Protein AF-A0A7C5JBH8-F1 (afdb_monomer)

Sequence (171 aa):
MSNAVVVKTEELPKAFLEVHPHNLYLYCKAYASGLRANTAQTKTRSQVSGGGKKPWAQKGGGRARAGSLRSPIFVGGGVAFGPSTNKNYDQKVNKKQKKLALYHAIAEKAANEKVFVSDSVVSESGKTKDAAAFVNGLGQRDVLVVKEMIDDKTFLAFRNLQNSYLVEANE

Mean predicted aligned error: 6.94 Å

Solvent-accessible surface area (backbone atoms only — not comparable to full-atom values): 10355 Å² total; per-residue (Å²): 106,52,80,66,44,71,41,54,58,86,77,52,64,68,82,27,72,76,43,66,71,66,41,37,54,54,49,54,53,28,52,64,36,51,72,56,84,57,82,51,67,57,50,33,44,86,68,43,88,77,71,84,62,56,78,57,73,91,65,95,71,94,63,84,82,58,68,42,66,36,37,63,90,39,87,89,26,10,46,89,83,57,55,54,58,84,63,81,48,76,52,92,72,54,73,70,49,55,53,44,19,51,32,30,53,52,40,56,34,18,69,67,61,71,33,71,49,52,92,44,89,66,40,94,81,34,43,45,69,62,44,48,53,53,51,58,70,68,76,55,83,66,47,80,47,74,37,83,74,83,47,72,40,37,49,60,14,42,72,82,40,90,48,43,46,82,44,48,75,87,115

Secondary structure (DSSP, 8-state):
-PPPEEPPGGGS-HHHHT--THHHHHHHHHHHHHT---------TTTS----S-SS-SSSSSSPP-S-TTSTTSTTPPPSS---TT--------HHHHHHHHHHHHHHHHHTT--EE-S----TT--HHHHHHHHHHTT-SSEEEEESS--HHHHHHHHT-TTEEEEETT-

pLDDT: mean 90.54, std 5.27, range [61.56, 96.56]

Radius of gyration: 28.16 Å; Cα contacts (8 Å, |Δi|>4): 228; chains: 1; bounding box: 63×26×80 Å

Foldseek 3Di:
DFDWDFAALVNDDPLLVPFDQVLLVVVVQQVVLVPDPLPWDWFALVRQDDDQDAPDDQDDPPDDGDRGCLDPVHDSHTDDDGRDSPDDSHDDDDPVSVVSSVSPVVSVCNNVSNDIDGPDDDDPPLALVVVVVVVVVSVDQAEEAEDQDDDPSSCSNQVPDPRYDYYYPVD

Nearest PDB structures (foldseek):
  7m4w-assembly1_E  TM=8.721E-01  e=6.307E-12  Acinetobacter baumannii AB0057
  7p7s-assembly1_I  TM=8.824E-01  e=3.747E-11  Enterococcus faecalis
  6ddg-assembly1_S  TM=9.246E-01  e=2.373E-10  Staphylococcus aureus
  7asp-assembly1_E  TM=8.623E-01  e=1.520E-10  Staphylococcus aureus
  4ce4-assembly1_F  TM=8.393E-01  e=2.066E-09  Sus scrofa domesticus

Structure (mmCIF, N/CA/C/O backbone):
data_AF-A0A7C5JBH8-F1
#
_entry.id   AF-A0A7C5JBH8-F1
#
loop_
_atom_site.group_PDB
_atom_site.id
_atom_site.type_symbol
_atom_site.label_atom_id
_atom_site.label_alt_id
_atom_site.label_comp_id
_atom_site.label_asym_id
_atom_site.label_entity_id
_atom_site.label_seq_id
_atom_site.pdbx_PDB_ins_code
_atom_site.Cartn_x
_atom_site.Cartn_y
_atom_site.Cartn_z
_atom_site.occupancy
_atom_site.B_iso_or_equiv
_atom_site.auth_seq_id
_atom_site.auth_comp_id
_atom_site.auth_asym_id
_atom_site.auth_atom_id
_atom_site.pdbx_PDB_model_num
ATOM 1 N N . MET A 1 1 ? -9.568 1.430 30.504 1.00 61.56 1 MET A N 1
ATOM 2 C CA . MET A 1 1 ? -10.212 1.114 29.211 1.00 61.56 1 MET A CA 1
ATOM 3 C C . MET A 1 1 ? -11.408 0.232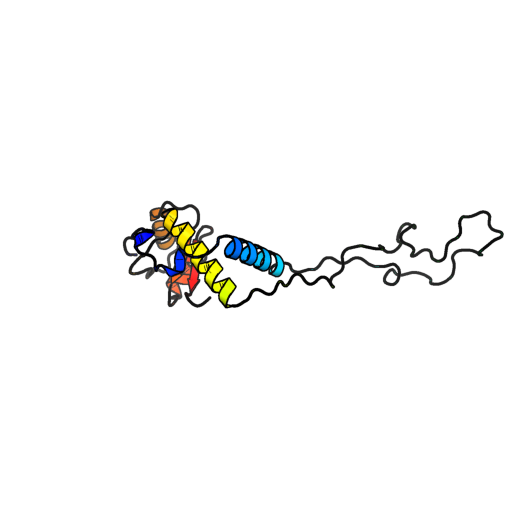 29.506 1.00 61.56 1 MET A C 1
ATOM 5 O O . MET A 1 1 ? -11.286 -0.626 30.374 1.00 61.56 1 MET A O 1
ATOM 9 N N . SER A 1 2 ? -12.555 0.505 28.890 1.00 62.91 2 SER A N 1
ATOM 10 C CA . SER A 1 2 ? -13.785 -0.273 29.097 1.00 62.91 2 SER A CA 1
ATOM 11 C C . SER A 1 2 ? -13.688 -1.669 28.475 1.00 62.91 2 SER A C 1
ATOM 13 O O . SER A 1 2 ? -12.834 -1.920 27.623 1.00 62.91 2 SER A O 1
ATOM 15 N N . ASN A 1 3 ? -14.569 -2.574 28.908 1.00 72.38 3 ASN A N 1
ATOM 16 C CA . ASN A 1 3 ? -14.692 -3.897 28.303 1.00 72.38 3 ASN A CA 1
ATOM 17 C C . ASN A 1 3 ? -15.153 -3.757 26.849 1.00 72.38 3 ASN A C 1
ATOM 19 O O . ASN A 1 3 ? -16.135 -3.073 26.572 1.00 72.38 3 ASN A O 1
ATOM 23 N N . ALA A 1 4 ? -14.435 -4.406 25.936 1.00 78.12 4 ALA A N 1
ATOM 24 C CA . ALA A 1 4 ? -14.785 -4.412 24.527 1.00 78.12 4 ALA A CA 1
ATOM 25 C C . ALA A 1 4 ? -15.831 -5.504 24.255 1.00 78.12 4 ALA A C 1
ATOM 27 O O . ALA A 1 4 ? -15.637 -6.661 24.631 1.00 78.12 4 ALA A O 1
ATOM 28 N N . VAL A 1 5 ? -16.932 -5.139 23.603 1.00 84.88 5 VAL A N 1
ATOM 29 C CA . VAL A 1 5 ? -18.010 -6.053 23.208 1.00 84.88 5 VAL A CA 1
ATOM 30 C C . VAL A 1 5 ? -17.8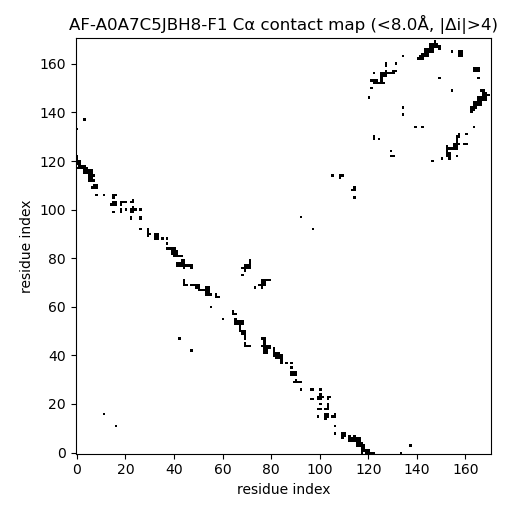61 -6.388 21.727 1.00 84.88 5 VAL A C 1
ATOM 32 O O . VAL A 1 5 ? -17.597 -5.505 20.911 1.00 84.88 5 VAL A O 1
ATOM 35 N N . VAL A 1 6 ? -18.010 -7.666 21.378 1.00 86.25 6 VAL A N 1
ATOM 36 C CA . VAL A 1 6 ? -17.978 -8.127 19.984 1.00 86.25 6 VAL A CA 1
ATOM 37 C C . VAL A 1 6 ? -19.274 -7.723 19.289 1.00 86.25 6 VAL A C 1
ATOM 39 O O . VAL A 1 6 ? -20.355 -8.071 19.760 1.00 86.25 6 VAL A O 1
ATOM 42 N N . VAL A 1 7 ? -19.157 -7.035 18.155 1.00 86.06 7 VAL A N 1
ATOM 43 C CA . VAL A 1 7 ? -20.299 -6.662 17.314 1.00 86.06 7 VAL A CA 1
ATOM 44 C C . VAL A 1 7 ? -20.695 -7.843 16.447 1.00 86.06 7 VAL A C 1
ATOM 46 O O . VAL A 1 7 ? -19.872 -8.385 15.700 1.00 86.06 7 VAL A O 1
ATOM 49 N N . LYS A 1 8 ? -21.972 -8.214 16.508 1.00 82.00 8 LYS A N 1
ATOM 50 C CA . LYS A 1 8 ? -22.528 -9.257 15.643 1.00 82.00 8 LYS A CA 1
ATOM 51 C C . LYS A 1 8 ? -22.954 -8.680 14.301 1.00 82.00 8 LYS A C 1
ATOM 53 O O . LYS A 1 8 ? -23.284 -7.507 14.164 1.00 82.00 8 LYS A O 1
ATOM 58 N N . THR A 1 9 ? -23.011 -9.543 13.290 1.00 77.75 9 THR A N 1
ATOM 59 C 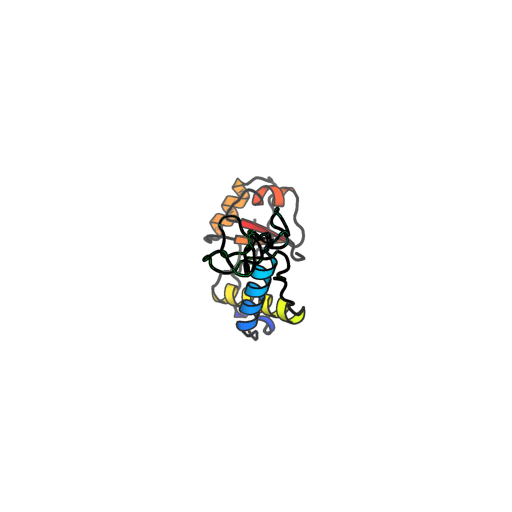CA . THR A 1 9 ? -23.419 -9.139 11.931 1.00 77.75 9 THR A CA 1
ATOM 60 C C . THR A 1 9 ? -24.850 -8.586 11.890 1.00 77.75 9 THR A C 1
ATOM 62 O O . THR A 1 9 ? -25.146 -7.705 11.090 1.00 77.75 9 THR A O 1
ATOM 65 N N . GLU A 1 10 ? -25.722 -9.061 12.782 1.00 78.44 10 GLU A N 1
ATOM 66 C CA . GLU A 1 10 ? -27.126 -8.640 12.903 1.00 78.44 10 GLU A CA 1
ATOM 67 C C . GLU A 1 10 ? -27.293 -7.197 13.408 1.00 78.44 10 GLU A C 1
ATOM 69 O O . GLU A 1 10 ? -28.325 -6.575 13.166 1.00 78.44 10 GLU A O 1
ATOM 74 N N . GLU A 1 11 ? -26.276 -6.650 14.076 1.00 85.19 11 GLU A N 1
ATOM 75 C CA . GLU A 1 11 ? -26.280 -5.289 14.628 1.00 85.19 11 GLU A CA 1
ATOM 76 C C . GLU A 1 11 ? -25.848 -4.243 13.587 1.00 85.19 11 GLU A C 1
ATOM 78 O O . GLU A 1 11 ? -25.997 -3.038 13.801 1.00 85.19 11 GLU A O 1
ATOM 83 N N . LEU A 1 12 ? -25.319 -4.683 12.438 1.00 86.56 12 LEU A N 1
ATOM 84 C CA . LEU A 1 12 ? -24.880 -3.788 11.374 1.00 86.56 12 LEU A CA 1
ATOM 85 C C . LEU A 1 12 ? -26.056 -3.288 10.517 1.00 86.56 12 LEU A C 1
ATOM 87 O O . LEU A 1 12 ? -26.992 -4.034 10.218 1.00 86.56 12 LEU A O 1
ATOM 91 N N . PRO A 1 13 ? -25.993 -2.042 10.007 1.00 89.88 13 PRO A N 1
ATOM 92 C CA . PRO A 1 13 ? -26.985 -1.552 9.058 1.00 89.88 13 PRO A CA 1
ATOM 93 C C . PRO A 1 13 ? -27.009 -2.390 7.772 1.00 89.88 13 PRO A C 1
ATOM 95 O O . PRO A 1 13 ? -25.962 -2.758 7.237 1.00 89.88 13 PRO A O 1
ATOM 98 N N . LYS A 1 14 ? -28.202 -2.587 7.191 1.00 87.25 14 LYS A N 1
ATOM 99 C CA . LYS A 1 14 ? -28.407 -3.380 5.956 1.00 87.25 14 LYS A CA 1
ATOM 100 C C . LYS A 1 14 ? -27.473 -2.995 4.801 1.00 87.25 14 LYS A C 1
ATOM 102 O O . LYS A 1 14 ? -26.987 -3.862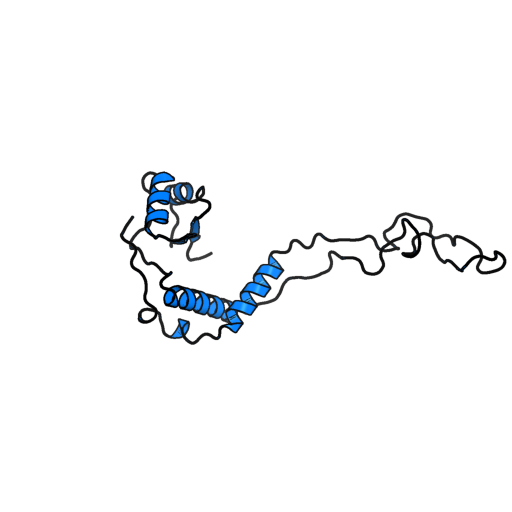 4.082 1.00 87.25 14 LYS A O 1
ATOM 107 N N . ALA A 1 15 ? -27.144 -1.706 4.684 1.00 89.00 15 ALA A N 1
ATOM 108 C CA . ALA A 1 15 ? -26.241 -1.180 3.658 1.00 89.00 15 ALA A CA 1
ATOM 109 C C . ALA A 1 15 ? -24.828 -1.804 3.665 1.00 89.00 15 ALA A C 1
ATOM 111 O O . ALA A 1 15 ? -24.126 -1.712 2.660 1.00 89.00 15 ALA A O 1
ATOM 112 N N . PHE A 1 16 ? -24.397 -2.410 4.776 1.00 87.25 16 PHE A N 1
ATOM 113 C CA . PHE A 1 16 ? -23.101 -3.081 4.894 1.00 87.25 16 PHE A CA 1
ATOM 114 C C . PHE A 1 16 ? -23.130 -4.505 4.324 1.00 87.25 16 PHE A C 1
ATOM 116 O O . PHE A 1 16 ? -22.129 -4.969 3.779 1.00 87.25 16 PHE A O 1
ATOM 123 N N . LEU A 1 17 ? -24.283 -5.174 4.402 1.00 84.56 17 LEU A N 1
ATOM 124 C CA . LEU A 1 17 ? -24.460 -6.576 4.011 1.00 84.56 17 LEU A CA 1
ATOM 125 C C . LEU A 1 17 ? -24.717 -6.741 2.506 1.00 84.56 17 LEU A C 1
ATOM 127 O O . LEU A 1 17 ? -24.351 -7.752 1.919 1.00 84.56 17 LEU A O 1
ATOM 131 N N . GLU A 1 18 ? -25.299 -5.730 1.862 1.00 86.94 18 GLU A N 1
ATOM 132 C CA . GLU A 1 18 ? -25.707 -5.775 0.448 1.00 86.94 18 GLU A CA 1
ATOM 133 C C . GLU A 1 18 ? -24.559 -5.498 -0.548 1.00 86.94 18 GLU A C 1
ATOM 135 O O . GLU A 1 18 ? -24.785 -5.329 -1.749 1.00 86.94 18 GLU A O 1
ATOM 140 N N . VAL A 1 19 ? -23.306 -5.424 -0.084 1.00 89.62 19 VAL A N 1
ATOM 141 C CA . VAL A 1 19 ? -22.176 -5.027 -0.934 1.00 89.62 19 VAL A CA 1
ATOM 142 C C . VAL A 1 19 ? -21.479 -6.218 -1.586 1.00 89.62 19 VAL A C 1
ATOM 144 O O . VAL A 1 19 ? -21.003 -7.133 -0.920 1.00 89.62 19 VAL A O 1
ATOM 147 N N . HIS A 1 20 ? -21.305 -6.140 -2.907 1.00 91.50 20 HIS A N 1
ATOM 148 C CA . HIS A 1 20 ? -20.582 -7.150 -3.676 1.00 91.50 20 HIS A CA 1
ATOM 149 C C . HIS A 1 20 ? -19.060 -7.174 -3.364 1.00 91.50 20 HIS A C 1
ATOM 151 O O . HIS A 1 20 ? -18.415 -6.116 -3.464 1.00 91.50 20 HIS A O 1
ATOM 157 N N . PRO A 1 21 ? -18.443 -8.357 -3.129 1.00 92.69 21 PRO A N 1
ATOM 158 C CA . PRO A 1 21 ? -17.028 -8.497 -2.740 1.00 92.69 21 PRO A CA 1
ATOM 159 C C . PRO A 1 21 ? -16.014 -7.895 -3.717 1.00 92.69 21 PRO A C 1
ATOM 161 O O . PRO A 1 21 ? -14.949 -7.411 -3.332 1.00 92.69 21 PRO A O 1
ATOM 164 N N . HIS A 1 22 ? -16.352 -7.867 -5.008 1.00 93.94 22 HIS A N 1
ATOM 165 C CA . HIS A 1 22 ? -15.479 -7.314 -6.048 1.00 93.94 22 HIS A CA 1
ATOM 166 C C . HIS A 1 22 ? -15.084 -5.846 -5.804 1.00 93.94 22 HIS A C 1
ATOM 168 O O . HIS A 1 22 ? -14.002 -5.425 -6.213 1.00 93.94 22 HIS A O 1
ATOM 174 N N . ASN A 1 23 ? -15.919 -5.065 -5.108 1.00 93.38 23 ASN A N 1
ATOM 175 C CA . ASN A 1 23 ? -15.594 -3.675 -4.782 1.00 93.38 23 ASN A CA 1
ATOM 176 C C . ASN A 1 23 ? -14.372 -3.567 -3.864 1.00 93.38 23 ASN A C 1
ATOM 178 O O . ASN A 1 23 ? -13.524 -2.703 -4.091 1.00 93.38 23 ASN A O 1
ATOM 182 N N . LEU A 1 24 ? -14.260 -4.462 -2.875 1.00 94.94 24 LEU A N 1
ATOM 183 C CA . LEU A 1 24 ? -13.110 -4.515 -1.976 1.00 94.94 24 LEU A CA 1
ATOM 184 C C . LEU A 1 24 ? -11.840 -4.898 -2.742 1.00 94.94 24 LEU A C 1
ATOM 186 O O . LEU A 1 24 ? -10.832 -4.202 -2.642 1.00 94.94 24 LEU A O 1
ATOM 190 N N . TYR A 1 25 ? -11.916 -5.926 -3.592 1.00 95.31 25 TYR A N 1
ATOM 191 C CA . TYR A 1 25 ? -10.802 -6.335 -4.454 1.00 95.31 25 TYR A CA 1
ATOM 192 C C . TYR A 1 25 ? -10.272 -5.181 -5.321 1.00 95.31 25 TYR A C 1
ATOM 194 O O . TYR A 1 25 ? -9.065 -4.919 -5.343 1.00 95.31 25 TYR A O 1
ATOM 202 N N . LEU A 1 26 ? -11.165 -4.473 -6.023 1.00 95.12 26 LEU A N 1
ATOM 203 C CA . LEU A 1 26 ? -10.780 -3.352 -6.883 1.00 95.12 26 LEU A CA 1
ATOM 204 C C . LEU A 1 26 ? -10.121 -2.226 -6.083 1.00 95.12 26 LEU A C 1
ATOM 206 O O . LEU A 1 26 ? -9.106 -1.684 -6.523 1.00 95.12 26 LEU A O 1
ATOM 210 N N . TYR A 1 27 ? -10.657 -1.907 -4.903 1.00 96.44 27 TYR A N 1
ATOM 211 C CA . TYR A 1 27 ? -10.077 -0.891 -4.032 1.00 96.44 27 TYR A CA 1
ATOM 212 C C . TYR A 1 27 ? -8.680 -1.286 -3.539 1.00 96.44 27 TYR A C 1
ATOM 214 O O . TYR A 1 27 ? -7.747 -0.500 -3.684 1.00 96.44 27 TYR A O 1
ATOM 222 N N . CYS A 1 28 ? -8.498 -2.510 -3.035 1.00 95.94 28 CYS A N 1
ATOM 223 C CA . CYS A 1 28 ? -7.195 -2.998 -2.574 1.00 95.94 28 CYS A CA 1
ATOM 224 C C . CYS A 1 28 ? -6.147 -2.985 -3.695 1.00 95.94 28 CYS A C 1
ATOM 226 O O . CYS A 1 28 ? -5.009 -2.567 -3.479 1.00 95.94 28 CYS A O 1
ATOM 228 N N . LYS A 1 29 ? -6.530 -3.393 -4.911 1.00 96.12 29 LYS A N 1
ATOM 229 C CA . LYS A 1 29 ? -5.651 -3.359 -6.085 1.00 96.12 29 LYS A CA 1
ATOM 230 C C . LYS A 1 29 ? -5.248 -1.932 -6.455 1.00 96.12 29 LYS A C 1
ATOM 232 O O . LYS A 1 29 ? -4.070 -1.689 -6.720 1.00 96.12 29 LYS A O 1
ATOM 237 N N . ALA A 1 30 ? -6.203 -1.003 -6.473 1.00 96.56 30 ALA A N 1
ATOM 238 C CA . ALA A 1 30 ? -5.939 0.401 -6.765 1.00 96.56 30 ALA A CA 1
ATOM 239 C C . ALA A 1 30 ? -5.032 1.034 -5.699 1.00 96.56 30 ALA A C 1
ATOM 241 O O . ALA A 1 30 ? -4.034 1.660 -6.047 1.00 96.56 30 ALA A O 1
ATOM 242 N N . TYR A 1 31 ? -5.312 0.787 -4.416 1.00 95.75 31 TYR A N 1
ATOM 243 C CA . TYR A 1 31 ? -4.510 1.270 -3.291 1.00 95.75 31 TYR A CA 1
ATOM 244 C C . TYR A 1 31 ? -3.064 0.755 -3.354 1.00 95.75 31 TYR A C 1
ATOM 246 O O . TYR A 1 31 ? -2.123 1.545 -3.353 1.00 95.75 31 TYR A O 1
ATOM 254 N N . ALA A 1 32 ? -2.868 -0.558 -3.522 1.00 95.94 32 ALA A N 1
ATOM 255 C CA . ALA A 1 32 ? -1.534 -1.155 -3.638 1.00 95.94 32 ALA A CA 1
ATOM 256 C C . ALA A 1 32 ? -0.764 -0.679 -4.885 1.00 95.94 32 ALA A C 1
ATOM 258 O O . ALA A 1 32 ? 0.465 -0.618 -4.880 1.00 95.94 32 ALA A O 1
ATOM 259 N N . SER A 1 33 ? -1.475 -0.349 -5.966 1.00 95.44 33 SER A N 1
ATOM 260 C CA . SER A 1 33 ? -0.888 0.254 -7.164 1.00 95.44 33 SER A CA 1
ATOM 261 C C . SER A 1 33 ? -0.432 1.692 -6.892 1.00 95.44 33 SER A C 1
ATOM 263 O O . SER A 1 33 ? 0.692 2.041 -7.244 1.00 95.44 33 SER A O 1
ATOM 265 N N . GLY A 1 34 ? -1.254 2.494 -6.208 1.00 94.25 34 GLY A N 1
ATOM 266 C CA . GLY A 1 34 ? -0.960 3.891 -5.871 1.00 94.25 34 GLY A CA 1
ATOM 267 C C . GLY A 1 34 ? 0.200 4.083 -4.888 1.00 94.25 34 GLY A C 1
ATOM 268 O O . GLY A 1 34 ? 0.904 5.081 -4.976 1.00 94.25 34 GLY A O 1
ATOM 269 N N . LEU A 1 35 ? 0.473 3.107 -4.013 1.00 94.75 35 LEU A N 1
ATOM 270 C CA . LEU A 1 35 ? 1.625 3.140 -3.094 1.00 94.75 35 LEU A CA 1
ATOM 271 C C . LEU A 1 35 ? 2.993 2.995 -3.791 1.00 94.75 35 LEU A C 1
ATOM 273 O O . LEU A 1 35 ? 4.040 3.092 -3.150 1.00 94.75 35 LEU A O 1
ATOM 277 N N . ARG A 1 36 ? 3.025 2.722 -5.099 1.00 93.62 36 ARG A N 1
ATOM 278 C CA . ARG A 1 36 ? 4.276 2.520 -5.837 1.00 93.62 36 ARG A CA 1
ATOM 279 C C . ARG A 1 36 ? 4.969 3.853 -6.119 1.00 93.62 36 ARG A C 1
ATOM 281 O O . ARG A 1 36 ? 4.442 4.683 -6.847 1.00 93.62 36 ARG A O 1
ATOM 288 N N . ALA A 1 37 ? 6.221 3.983 -5.678 1.00 90.94 37 ALA A N 1
ATOM 289 C CA . ALA A 1 37 ? 7.054 5.166 -5.932 1.00 90.94 37 ALA A CA 1
ATOM 290 C C . ALA A 1 37 ? 7.473 5.358 -7.407 1.00 90.94 37 ALA A C 1
ATOM 292 O O . ALA A 1 37 ? 7.876 6.447 -7.795 1.00 90.94 37 ALA A O 1
ATOM 293 N N . ASN A 1 38 ? 7.403 4.301 -8.227 1.00 90.62 38 ASN A N 1
ATOM 294 C CA . ASN A 1 38 ? 7.755 4.323 -9.653 1.00 90.62 38 ASN A CA 1
ATOM 295 C C . ASN A 1 38 ? 9.155 4.903 -9.973 1.00 90.62 38 ASN A C 1
ATOM 297 O O . ASN A 1 38 ? 9.316 5.750 -10.842 1.00 90.62 38 ASN A O 1
ATOM 301 N N . THR A 1 39 ? 10.195 4.421 -9.294 1.00 93.06 39 THR A N 1
ATOM 302 C CA . THR A 1 39 ? 11.582 4.904 -9.460 1.00 93.06 39 THR A CA 1
ATOM 303 C C . THR A 1 39 ? 12.406 4.116 -10.487 1.00 93.06 39 THR A C 1
ATOM 305 O O . THR A 1 39 ? 13.591 4.384 -10.683 1.00 93.06 39 THR A O 1
ATOM 308 N N . ALA A 1 40 ? 11.810 3.119 -11.144 1.00 92.94 40 ALA A N 1
ATOM 309 C CA . ALA A 1 40 ? 12.524 2.233 -12.055 1.00 92.94 40 ALA A CA 1
ATOM 310 C C . ALA A 1 40 ? 12.732 2.887 -13.432 1.00 92.94 40 ALA A C 1
ATOM 312 O O . ALA A 1 40 ? 11.778 3.101 -14.182 1.00 92.94 40 ALA A O 1
ATOM 313 N N . GLN A 1 41 ? 13.993 3.131 -13.798 1.00 94.75 41 GLN A N 1
ATOM 314 C CA . GLN A 1 41 ? 14.363 3.741 -15.074 1.00 94.75 41 GLN A CA 1
ATOM 315 C C . GLN A 1 41 ? 15.586 3.068 -15.696 1.00 94.75 41 GLN A C 1
ATOM 317 O O . GLN A 1 41 ? 16.534 2.692 -15.013 1.00 94.75 41 GLN A O 1
ATOM 322 N N . THR A 1 42 ? 15.592 2.980 -17.023 1.00 94.81 42 THR A N 1
ATOM 323 C CA . THR A 1 42 ? 16.756 2.572 -17.819 1.00 94.81 42 THR A CA 1
ATOM 324 C C . THR A 1 42 ? 17.117 3.638 -18.840 1.00 94.81 42 THR A C 1
ATOM 326 O O . THR A 1 42 ? 16.271 4.423 -19.271 1.00 94.81 42 THR A O 1
ATOM 329 N N . LYS A 1 43 ? 18.395 3.680 -19.232 1.00 95.31 43 LYS A N 1
ATOM 330 C CA . LYS A 1 43 ? 18.854 4.558 -20.309 1.00 95.31 43 LYS A CA 1
ATOM 331 C C . LYS A 1 43 ? 18.577 3.899 -21.655 1.00 95.31 43 LYS A C 1
ATOM 333 O O . LYS A 1 43 ? 19.097 2.825 -21.959 1.00 95.31 43 LYS A O 1
ATOM 338 N N . THR A 1 44 ? 17.791 4.576 -22.476 1.00 95.12 44 THR A N 1
ATOM 339 C CA . THR A 1 44 ? 17.623 4.241 -23.893 1.00 95.12 44 THR A CA 1
ATOM 340 C C . THR A 1 44 ? 18.880 4.610 -24.685 1.00 95.12 44 THR A C 1
ATOM 342 O O . THR A 1 44 ? 19.739 5.358 -24.211 1.00 95.12 44 THR A O 1
ATOM 345 N N . ARG A 1 45 ? 19.001 4.124 -25.929 1.00 92.94 45 ARG A N 1
ATOM 346 C CA . ARG A 1 45 ? 20.174 4.396 -26.789 1.00 92.94 45 ARG A CA 1
ATOM 347 C C . ARG A 1 45 ? 20.493 5.889 -26.967 1.00 92.94 45 ARG A C 1
ATOM 349 O O . ARG A 1 45 ? 21.641 6.235 -27.225 1.00 92.94 45 ARG A O 1
ATOM 356 N N . SER A 1 46 ? 19.487 6.763 -26.871 1.00 92.19 46 SER A N 1
ATOM 357 C CA . SER A 1 46 ? 19.646 8.220 -26.984 1.00 92.19 46 SER A CA 1
ATOM 358 C C . SER A 1 46 ? 20.197 8.854 -25.707 1.00 92.19 46 SER A C 1
ATOM 360 O O . SER A 1 46 ? 20.868 9.876 -25.791 1.00 92.19 46 SER A O 1
ATOM 362 N N . GLN A 1 47 ? 19.950 8.237 -24.549 1.00 93.94 47 GLN A N 1
ATOM 363 C CA . GLN A 1 47 ? 20.364 8.713 -23.226 1.00 93.94 47 GLN A CA 1
ATOM 364 C C . GLN A 1 47 ? 21.732 8.170 -22.794 1.00 93.94 47 GLN A C 1
ATOM 366 O O . GLN A 1 47 ? 22.357 8.707 -21.880 1.00 93.94 47 GLN A O 1
ATOM 371 N N . VAL A 1 48 ? 22.200 7.085 -23.417 1.00 94.81 48 VAL A N 1
ATOM 372 C CA . VAL A 1 48 ? 23.555 6.570 -23.199 1.00 94.81 48 VAL A CA 1
ATOM 373 C C . VAL A 1 48 ? 24.577 7.527 -23.820 1.00 94.81 48 VAL A C 1
ATOM 375 O O . VAL A 1 48 ? 24.423 7.964 -24.966 1.00 94.81 48 VAL A O 1
ATOM 378 N N . SER A 1 49 ? 25.626 7.842 -23.056 1.00 92.12 49 SER A N 1
ATOM 379 C CA . SER A 1 49 ? 26.750 8.660 -23.521 1.00 92.12 49 SER A CA 1
ATOM 380 C C . SER A 1 49 ? 27.545 7.913 -24.595 1.00 92.12 49 SER A C 1
ATOM 382 O O . SER A 1 49 ? 27.807 6.720 -24.463 1.00 92.12 49 SER A O 1
ATOM 384 N N . GLY A 1 50 ? 27.901 8.594 -25.684 1.00 88.75 50 GLY A N 1
ATOM 385 C CA . GLY A 1 50 ? 28.682 8.012 -26.773 1.00 88.75 50 GLY A CA 1
ATOM 386 C C . GLY A 1 50 ? 28.512 8.745 -28.102 1.00 88.75 50 GLY A C 1
ATOM 387 O O . GLY A 1 50 ? 27.673 9.633 -28.251 1.00 88.75 50 GLY A O 1
ATOM 388 N N . GLY A 1 51 ? 29.312 8.350 -29.093 1.00 84.19 51 GLY A N 1
ATOM 389 C CA . GLY A 1 51 ? 29.337 8.988 -30.408 1.00 84.19 51 GLY A CA 1
ATOM 390 C C . GLY A 1 51 ? 28.075 8.753 -31.252 1.00 84.19 51 GLY A C 1
ATOM 391 O O . GLY A 1 51 ? 27.441 7.694 -31.206 1.00 84.19 51 GLY A O 1
ATOM 392 N N . GLY A 1 52 ? 27.723 9.753 -32.066 1.00 84.94 52 GLY A N 1
ATOM 393 C CA . GLY A 1 52 ? 26.732 9.644 -33.148 1.00 84.94 52 GLY A CA 1
ATOM 394 C C . GLY A 1 52 ? 27.330 9.222 -34.495 1.00 84.94 52 GLY A C 1
ATOM 395 O O . GLY A 1 52 ? 26.589 8.921 -35.427 1.00 84.94 52 GLY A O 1
ATOM 396 N N . LYS A 1 53 ? 28.667 9.179 -34.601 1.00 90.88 53 LYS A N 1
ATOM 397 C CA . LYS A 1 53 ? 29.366 8.743 -35.811 1.00 90.88 53 LYS A CA 1
ATOM 398 C C . LYS A 1 53 ? 29.153 7.248 -36.026 1.00 90.88 53 LYS A C 1
ATOM 400 O O . LYS A 1 53 ? 29.251 6.447 -35.094 1.00 90.88 53 LYS A O 1
ATOM 405 N N . LYS A 1 54 ? 28.903 6.880 -37.279 1.00 92.50 54 LYS A N 1
ATOM 406 C CA . LYS A 1 54 ? 28.783 5.485 -37.679 1.00 92.50 54 LYS A CA 1
ATOM 407 C C . LYS A 1 54 ? 30.091 4.730 -37.380 1.00 92.50 54 LYS A C 1
ATOM 409 O O . LYS A 1 54 ? 31.150 5.237 -37.752 1.00 92.50 54 LYS A O 1
ATOM 414 N N . PRO A 1 55 ? 30.045 3.535 -36.764 1.00 92.00 55 PRO A N 1
ATOM 415 C CA . PRO A 1 55 ? 31.262 2.838 -36.343 1.00 92.00 55 PRO A CA 1
ATOM 416 C C . PRO A 1 55 ? 32.159 2.399 -37.511 1.00 92.00 55 PRO A C 1
ATOM 418 O O . PRO A 1 55 ? 33.380 2.433 -37.400 1.00 92.00 55 PRO A O 1
ATOM 421 N N . TRP A 1 56 ? 31.557 2.012 -38.642 1.00 94.19 56 TRP A N 1
ATOM 422 C CA . TRP A 1 56 ? 32.256 1.663 -39.883 1.00 94.19 56 TRP A CA 1
ATOM 423 C C . TRP A 1 56 ? 31.388 1.925 -41.123 1.00 94.19 56 TRP A C 1
ATOM 425 O O . TRP A 1 56 ? 30.178 2.154 -41.028 1.00 94.19 56 TRP A O 1
ATOM 435 N N . ALA A 1 57 ? 32.010 1.906 -42.305 1.00 94.75 57 ALA A N 1
ATOM 436 C CA . ALA A 1 57 ? 31.331 2.113 -43.584 1.00 94.75 57 ALA A CA 1
ATOM 437 C C . ALA A 1 57 ? 30.232 1.061 -43.848 1.00 94.75 57 ALA A C 1
ATOM 439 O O . ALA A 1 57 ? 30.267 -0.056 -43.339 1.00 94.75 57 ALA A O 1
ATOM 440 N N . GLN A 1 58 ? 29.230 1.409 -44.666 1.00 94.50 58 GLN A N 1
ATOM 441 C CA . GLN A 1 58 ? 28.072 0.536 -44.940 1.00 94.50 58 GLN A CA 1
ATOM 442 C C . GLN A 1 58 ? 28.436 -0.771 -45.674 1.00 94.50 58 GLN A C 1
ATOM 444 O O . GLN A 1 58 ? 27.690 -1.753 -45.591 1.00 94.50 58 GLN A O 1
ATOM 449 N N . LYS A 1 59 ? 29.540 -0.759 -46.429 1.00 94.25 59 LYS A N 1
ATOM 450 C CA . LYS A 1 59 ? 30.069 -1.857 -47.252 1.00 94.25 59 LYS A CA 1
ATOM 451 C C . LYS A 1 59 ? 31.606 -1.790 -47.258 1.00 94.25 59 LYS A C 1
ATOM 453 O O . LYS A 1 59 ? 32.169 -0.788 -46.826 1.00 94.25 59 LYS A O 1
ATOM 458 N N . GLY A 1 60 ? 32.261 -2.850 -47.736 1.00 93.50 60 GLY A N 1
ATOM 459 C CA . GLY A 1 60 ? 33.719 -2.908 -47.935 1.00 93.50 60 GLY A CA 1
ATOM 460 C C . GLY A 1 60 ? 34.545 -3.420 -46.746 1.00 93.50 60 GLY A C 1
ATOM 461 O O . GLY A 1 60 ? 35.735 -3.637 -46.903 1.00 93.50 60 GLY A O 1
ATOM 462 N N . GLY A 1 61 ? 33.934 -3.646 -45.575 1.00 88.81 61 GLY A N 1
ATOM 463 C CA . GLY A 1 61 ? 34.656 -4.036 -44.351 1.00 88.81 61 GLY A CA 1
ATOM 464 C C . GLY A 1 61 ? 34.439 -5.468 -43.846 1.00 88.81 61 GLY A C 1
ATOM 465 O O . GLY A 1 61 ? 34.872 -5.763 -42.739 1.00 88.81 61 GLY A O 1
ATOM 466 N N . GLY A 1 62 ? 33.698 -6.326 -44.563 1.00 94.19 62 GLY A N 1
ATOM 467 C CA . GLY A 1 62 ? 33.423 -7.731 -44.183 1.00 94.19 62 GLY A CA 1
ATOM 468 C C . GLY A 1 62 ? 32.587 -7.964 -42.907 1.00 94.19 62 GLY A C 1
ATOM 469 O O . GLY A 1 62 ? 32.121 -9.071 -42.669 1.00 94.19 62 GLY A O 1
ATOM 470 N N . ARG A 1 63 ? 32.364 -6.928 -42.091 1.00 94.56 63 ARG A N 1
ATOM 471 C CA . ARG A 1 63 ? 31.594 -6.965 -40.837 1.00 94.56 63 ARG A CA 1
ATOM 472 C C . ARG A 1 63 ? 30.086 -6.813 -41.066 1.00 94.56 63 ARG A C 1
ATOM 474 O O . ARG A 1 63 ? 29.652 -6.218 -42.055 1.00 94.56 63 ARG A O 1
ATOM 481 N N . ALA A 1 64 ? 29.287 -7.258 -40.091 1.00 94.12 64 ALA A N 1
ATOM 482 C CA . ALA A 1 64 ? 27.857 -6.949 -40.026 1.00 94.12 64 ALA A CA 1
ATOM 483 C C . ALA A 1 64 ? 27.618 -5.427 -40.013 1.00 94.12 64 ALA A C 1
ATOM 485 O O . ALA A 1 64 ? 28.465 -4.648 -39.578 1.00 94.12 64 ALA A O 1
ATOM 486 N N . ARG A 1 65 ? 26.467 -4.967 -40.502 1.00 94.81 65 ARG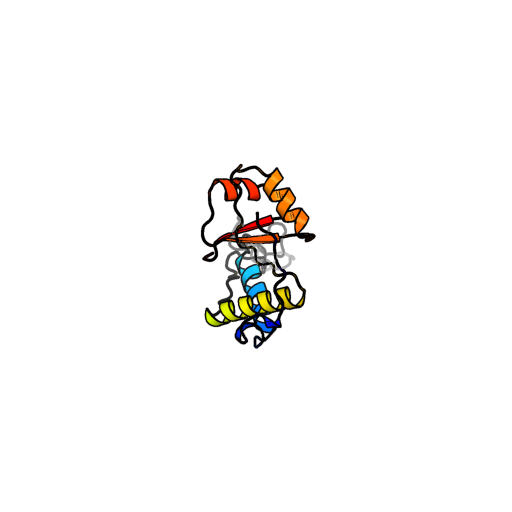 A N 1
ATOM 487 C CA . ARG A 1 65 ? 26.168 -3.528 -40.583 1.00 94.81 65 ARG A CA 1
ATOM 488 C C . ARG A 1 65 ? 25.786 -2.976 -39.210 1.00 94.81 65 ARG A C 1
ATOM 490 O O . ARG A 1 65 ? 24.906 -3.527 -38.560 1.00 94.81 65 ARG A O 1
ATOM 497 N N . ALA A 1 66 ? 26.381 -1.851 -38.813 1.00 93.56 66 ALA A N 1
ATOM 498 C CA . ALA A 1 66 ? 26.026 -1.150 -37.580 1.00 93.56 66 ALA A CA 1
ATOM 499 C C . ALA A 1 66 ? 25.813 0.349 -37.814 1.00 93.56 66 ALA A C 1
ATOM 501 O O . ALA A 1 66 ? 26.543 0.988 -38.572 1.00 93.56 66 ALA A O 1
ATOM 502 N N . GLY A 1 67 ? 24.803 0.908 -37.144 1.00 92.31 67 GLY A N 1
ATOM 503 C CA . GLY A 1 67 ? 24.503 2.342 -37.176 1.00 92.31 67 GLY A CA 1
ATOM 504 C C . GLY A 1 67 ? 25.170 3.134 -36.049 1.00 92.31 67 GLY A C 1
ATOM 505 O O . GLY A 1 67 ? 25.591 4.263 -36.265 1.00 92.31 67 GLY A O 1
ATOM 506 N N . SER A 1 68 ? 25.292 2.548 -34.854 1.00 92.69 68 SER A N 1
ATOM 507 C CA . SER A 1 68 ? 25.886 3.185 -33.672 1.00 92.69 68 SER A CA 1
ATOM 508 C C . SER A 1 68 ? 26.345 2.126 -32.669 1.00 92.69 68 SER A C 1
ATOM 510 O O . SER A 1 68 ? 25.703 1.081 -32.554 1.00 92.69 68 SER A O 1
ATOM 512 N N . LEU A 1 69 ? 27.400 2.426 -31.906 1.00 92.81 69 LEU A N 1
ATOM 513 C CA . LEU A 1 69 ? 27.842 1.603 -30.772 1.00 92.81 69 LEU A CA 1
ATOM 514 C C . LEU A 1 69 ? 26.892 1.690 -29.566 1.00 92.81 69 LEU A C 1
ATOM 516 O O . LEU A 1 69 ? 26.926 0.821 -28.710 1.00 92.81 69 LEU A O 1
ATOM 520 N N . ARG A 1 70 ? 25.992 2.685 -29.514 1.00 94.94 70 ARG A N 1
ATOM 521 C CA . ARG A 1 70 ? 24.987 2.823 -28.440 1.00 94.94 70 ARG A CA 1
ATOM 522 C C . ARG A 1 70 ? 23.772 1.899 -28.604 1.00 94.94 70 ARG A C 1
ATOM 524 O O . ARG A 1 70 ? 22.817 1.990 -27.834 1.00 94.94 70 ARG A O 1
ATOM 531 N N . SER A 1 71 ? 23.767 1.059 -29.641 1.00 92.94 71 SER A N 1
ATOM 532 C CA . SER A 1 71 ? 22.693 0.096 -29.907 1.00 92.94 71 SER A CA 1
ATOM 533 C C . SER A 1 71 ? 22.593 -0.949 -28.784 1.00 92.94 71 SER A C 1
ATOM 535 O O . SER A 1 71 ? 23.640 -1.374 -28.305 1.00 92.94 71 SER A O 1
ATOM 537 N N . PRO A 1 72 ? 21.386 -1.435 -28.426 1.00 95.06 72 PRO A N 1
ATOM 538 C CA . PRO A 1 72 ? 21.187 -2.500 -27.427 1.00 95.06 72 PRO A CA 1
ATOM 539 C C . PRO A 1 72 ? 21.944 -3.803 -27.708 1.00 95.06 72 PRO A C 1
ATOM 541 O O . PRO A 1 72 ? 22.118 -4.610 -26.806 1.00 95.06 72 PRO A O 1
ATOM 544 N N . ILE A 1 73 ? 22.368 -4.026 -28.955 1.00 93.62 73 ILE A N 1
ATOM 545 C CA . ILE A 1 73 ? 23.115 -5.227 -29.359 1.00 93.62 73 ILE A CA 1
ATOM 546 C C . ILE A 1 73 ? 24.566 -5.185 -28.844 1.00 93.62 73 ILE A C 1
ATOM 548 O O . ILE A 1 73 ? 25.199 -6.227 -28.701 1.00 93.62 73 ILE A O 1
ATOM 552 N N . PHE A 1 74 ? 25.112 -3.994 -28.580 1.00 92.56 74 PHE A N 1
ATOM 553 C CA . PHE A 1 74 ? 26.489 -3.832 -28.121 1.00 92.56 74 PHE A CA 1
ATOM 554 C C . PHE A 1 74 ? 26.576 -3.738 -26.596 1.00 92.56 74 PHE A C 1
ATOM 556 O O . PHE A 1 74 ? 25.701 -3.178 -25.933 1.00 92.56 74 PHE A O 1
ATOM 563 N N . VAL A 1 75 ? 27.690 -4.228 -26.047 1.00 93.38 75 VAL A N 1
ATOM 564 C CA . VAL A 1 75 ? 28.042 -4.057 -24.631 1.00 93.38 75 VAL A CA 1
ATOM 565 C C . VAL A 1 75 ? 28.181 -2.564 -24.320 1.00 93.38 75 VAL A C 1
ATOM 567 O O . VAL A 1 75 ? 28.841 -1.830 -25.053 1.00 93.38 75 VAL A O 1
ATOM 570 N N . GLY A 1 76 ? 27.530 -2.107 -23.248 1.00 91.12 76 GLY A N 1
ATOM 571 C CA . GLY A 1 76 ? 27.475 -0.686 -22.884 1.00 91.12 76 GLY A CA 1
ATOM 572 C C . GLY A 1 76 ? 26.485 0.149 -23.711 1.00 91.12 76 GLY A C 1
ATOM 573 O O . GLY A 1 76 ? 26.404 1.360 -23.512 1.00 91.12 76 GLY A O 1
ATOM 574 N N . GLY A 1 77 ? 25.725 -0.473 -24.621 1.00 93.88 77 GLY A N 1
ATOM 575 C CA . GLY A 1 77 ? 24.620 0.156 -25.340 1.00 93.88 77 GLY A CA 1
ATOM 576 C C . GLY A 1 77 ? 23.384 0.411 -24.467 1.00 93.88 77 GLY A C 1
ATOM 577 O O . GLY A 1 77 ? 23.295 -0.034 -23.325 1.00 93.88 77 GLY A O 1
ATOM 578 N N . GLY A 1 78 ? 22.414 1.161 -24.999 1.00 95.31 78 GLY A N 1
ATOM 579 C CA . GLY A 1 78 ? 21.160 1.453 -24.290 1.00 95.31 78 GLY A CA 1
ATOM 580 C C . GLY A 1 78 ? 20.136 0.320 -24.369 1.00 95.31 78 GLY A C 1
ATOM 581 O O . GLY A 1 78 ? 20.184 -0.495 -25.280 1.00 95.31 78 GLY A O 1
ATOM 582 N N . VAL A 1 79 ? 19.159 0.304 -23.461 1.00 95.88 79 VAL A N 1
ATOM 583 C CA . VAL A 1 79 ? 18.102 -0.725 -23.394 1.00 95.88 79 VAL A CA 1
ATOM 584 C C . VAL A 1 79 ? 16.893 -0.313 -24.249 1.00 95.88 79 VAL A C 1
ATOM 586 O O . VAL A 1 79 ? 16.471 0.842 -24.199 1.00 95.88 79 VAL A O 1
ATOM 589 N N . ALA A 1 80 ? 16.330 -1.231 -25.047 1.00 92.69 80 ALA A N 1
ATOM 590 C CA . ALA A 1 80 ? 15.231 -0.921 -25.977 1.00 92.69 80 ALA A CA 1
ATOM 591 C C . ALA A 1 80 ? 13.848 -0.814 -25.304 1.00 92.69 80 ALA A C 1
ATOM 593 O O . ALA A 1 80 ? 13.084 0.086 -25.633 1.00 92.69 80 ALA A O 1
ATOM 594 N N . PHE A 1 81 ? 13.545 -1.702 -24.351 1.00 92.44 81 PHE A N 1
ATOM 595 C CA . PHE A 1 81 ? 12.240 -1.792 -23.675 1.00 92.44 81 PHE A CA 1
ATOM 596 C C . PHE A 1 81 ? 12.398 -2.013 -22.167 1.00 92.44 81 PHE A C 1
ATOM 598 O O . PHE A 1 81 ? 11.748 -2.868 -21.568 1.00 92.44 81 PHE A O 1
ATOM 605 N N . GLY A 1 82 ? 13.328 -1.280 -21.557 1.00 92.56 82 GLY A N 1
ATOM 606 C CA . GLY A 1 82 ? 13.516 -1.331 -20.113 1.00 92.56 82 GLY A CA 1
ATOM 607 C C . GLY A 1 82 ? 12.442 -0.532 -19.363 1.00 92.56 82 GLY A C 1
ATOM 608 O O . GLY A 1 82 ? 11.624 0.158 -19.979 1.00 92.56 82 GLY A O 1
ATOM 609 N N . PRO A 1 83 ? 12.423 -0.611 -18.023 1.00 93.12 83 PRO A N 1
ATOM 610 C CA . PRO A 1 83 ? 11.504 0.170 -17.210 1.00 93.12 83 PRO A CA 1
ATOM 611 C C . PRO A 1 83 ? 11.692 1.674 -17.441 1.00 93.12 83 PRO A C 1
ATOM 613 O O . PRO A 1 83 ? 12.798 2.157 -17.718 1.00 93.12 83 PRO A O 1
ATOM 616 N N . SER A 1 84 ? 10.582 2.398 -17.321 1.00 90.06 84 SER A N 1
ATOM 617 C CA . SER A 1 84 ? 10.497 3.841 -17.501 1.00 90.06 84 SER A CA 1
ATOM 618 C C . SER A 1 84 ? 9.646 4.455 -16.396 1.00 90.06 84 SER A C 1
ATOM 620 O O . SER A 1 84 ? 8.549 3.970 -16.108 1.00 90.06 84 SER A O 1
ATOM 622 N N . THR A 1 85 ? 10.125 5.580 -15.869 1.00 90.81 85 THR A N 1
ATOM 623 C CA . THR A 1 85 ? 9.452 6.432 -14.879 1.00 90.81 85 THR A CA 1
ATOM 624 C C . THR A 1 85 ? 8.145 7.044 -15.397 1.00 90.81 85 THR A C 1
ATOM 626 O O . THR A 1 85 ? 7.353 7.561 -14.624 1.00 90.81 85 THR A O 1
ATOM 629 N N . ASN A 1 86 ? 7.837 6.939 -16.692 1.00 87.81 86 ASN A N 1
ATOM 630 C CA . ASN A 1 86 ? 6.595 7.483 -17.255 1.00 87.81 86 ASN A CA 1
ATOM 631 C C . ASN A 1 86 ? 5.360 6.597 -17.002 1.00 87.81 86 ASN A C 1
ATOM 633 O O . ASN A 1 86 ? 4.264 6.919 -17.460 1.00 87.81 86 ASN A O 1
ATOM 637 N N . LYS A 1 87 ? 5.509 5.453 -16.321 1.00 88.44 87 LYS A N 1
ATOM 638 C CA . LYS A 1 87 ? 4.384 4.566 -16.014 1.00 88.44 87 LYS A CA 1
ATOM 639 C C . LYS A 1 87 ? 3.496 5.166 -14.919 1.00 88.44 87 LYS A C 1
ATOM 641 O O . LYS A 1 87 ? 3.940 5.364 -13.798 1.00 88.44 87 LYS A O 1
ATOM 646 N N . ASN A 1 88 ? 2.220 5.384 -15.221 1.00 90.50 88 ASN A N 1
ATOM 647 C CA . ASN A 1 88 ? 1.245 5.783 -14.214 1.00 90.50 88 ASN A CA 1
ATOM 648 C C . ASN A 1 88 ? 0.632 4.540 -13.545 1.00 90.50 88 ASN A C 1
ATOM 650 O O . ASN A 1 88 ? 0.094 3.672 -14.233 1.00 90.50 88 ASN A O 1
ATOM 654 N N . TYR A 1 89 ? 0.736 4.451 -12.218 1.00 93.31 89 TYR A N 1
ATOM 655 C CA . TYR A 1 89 ? 0.105 3.400 -11.414 1.00 93.31 89 TYR A CA 1
ATOM 656 C C . TYR A 1 89 ? -1.193 3.853 -10.738 1.00 93.31 89 TYR A C 1
ATOM 658 O O . TYR A 1 89 ? -1.843 3.032 -10.087 1.00 93.31 89 TYR A O 1
ATOM 666 N N . ASP A 1 90 ? -1.576 5.120 -10.888 1.00 92.06 90 ASP A N 1
ATOM 667 C CA . ASP A 1 90 ? -2.818 5.644 -10.345 1.00 92.06 90 ASP A CA 1
ATOM 668 C C . ASP A 1 90 ? -4.022 5.012 -11.054 1.00 92.06 90 ASP A C 1
ATOM 670 O O . ASP A 1 90 ? -4.141 5.015 -12.283 1.00 92.06 90 ASP A O 1
ATOM 674 N N . GLN A 1 91 ? -4.908 4.428 -10.255 1.00 94.00 91 GLN A N 1
ATOM 675 C CA . GLN A 1 91 ? -6.135 3.790 -10.705 1.00 94.00 91 GLN A CA 1
ATOM 676 C C . GLN A 1 91 ? -7.296 4.512 -10.037 1.00 94.00 91 GLN A C 1
ATOM 678 O O . GLN A 1 91 ? -7.543 4.351 -8.842 1.00 94.00 91 GLN A O 1
ATOM 683 N N . LYS A 1 92 ? -8.030 5.302 -10.822 1.00 94.12 92 LYS A N 1
ATOM 684 C CA . LYS A 1 92 ? -9.169 6.064 -10.313 1.00 94.12 92 LYS A CA 1
ATOM 685 C C . LYS A 1 92 ? -10.245 5.127 -9.757 1.00 94.12 92 LYS A C 1
ATOM 687 O O . LYS A 1 92 ? -10.825 4.331 -10.492 1.00 94.12 92 LYS A O 1
ATOM 692 N N . VAL A 1 93 ? -10.580 5.313 -8.482 1.00 94.31 93 VAL A N 1
ATOM 693 C CA . VAL A 1 93 ? -11.730 4.682 -7.822 1.00 94.31 93 VAL A CA 1
ATOM 694 C C . VAL A 1 93 ? -12.774 5.752 -7.518 1.00 94.31 93 VAL A C 1
ATOM 696 O O . VAL A 1 93 ? -12.471 6.803 -6.953 1.00 94.31 93 VAL A O 1
ATOM 699 N N . ASN A 1 94 ? -14.028 5.500 -7.890 1.00 95.25 94 ASN A N 1
ATOM 700 C CA . ASN A 1 94 ? -15.112 6.441 -7.618 1.00 95.25 94 ASN A CA 1
ATOM 701 C C . ASN A 1 94 ? -15.399 6.536 -6.110 1.00 95.25 94 ASN A C 1
ATOM 703 O O . ASN A 1 94 ? -15.364 5.535 -5.396 1.00 95.25 94 ASN A O 1
ATOM 707 N N . LYS A 1 95 ? -15.789 7.724 -5.624 1.00 94.06 95 LYS A N 1
ATOM 708 C CA . LYS A 1 95 ? -16.079 7.960 -4.193 1.00 94.06 95 LYS A CA 1
ATOM 709 C C . LYS A 1 95 ? -17.099 6.967 -3.615 1.00 94.06 95 LYS A C 1
ATOM 711 O O . LYS A 1 95 ? -16.891 6.419 -2.537 1.00 94.06 95 LYS A O 1
ATOM 716 N N . LYS A 1 96 ? -18.175 6.684 -4.364 1.00 93.69 96 LYS A N 1
ATOM 717 C CA . LYS A 1 96 ? -19.203 5.703 -3.967 1.00 93.69 96 LYS A CA 1
ATOM 718 C C . LYS A 1 96 ? -18.631 4.288 -3.848 1.00 93.69 96 LYS A C 1
ATOM 720 O O . LYS A 1 96 ? -18.967 3.572 -2.917 1.00 93.69 96 LYS A O 1
ATOM 725 N N . GLN A 1 97 ? -17.730 3.914 -4.750 1.00 93.50 97 GLN A N 1
ATOM 726 C CA . GLN A 1 97 ? -17.104 2.596 -4.754 1.00 93.50 97 GLN A CA 1
ATOM 727 C C . GLN A 1 97 ? -16.139 2.415 -3.575 1.00 93.50 97 GLN A C 1
ATOM 729 O O . GLN A 1 97 ? -16.155 1.360 -2.950 1.00 93.50 97 GLN A O 1
ATOM 734 N N . LYS A 1 98 ? -15.375 3.457 -3.208 1.00 93.56 98 LYS A N 1
ATOM 735 C CA . LYS A 1 98 ? -14.552 3.461 -1.983 1.00 93.56 98 LYS A CA 1
ATOM 736 C C . LYS A 1 98 ? -15.413 3.230 -0.735 1.00 93.56 98 LYS A C 1
ATOM 738 O O . LYS A 1 98 ? -15.061 2.411 0.107 1.00 93.56 98 LYS A O 1
ATOM 743 N N . LYS A 1 99 ? -16.568 3.902 -0.650 1.00 93.44 99 LYS A N 1
ATOM 744 C CA . LYS A 1 99 ? -17.527 3.732 0.455 1.00 93.44 99 LYS A CA 1
ATOM 745 C C . LYS A 1 99 ? -18.050 2.294 0.546 1.00 93.44 99 LYS A C 1
ATOM 747 O O . LYS A 1 99 ? -18.049 1.711 1.621 1.00 93.44 99 LYS A O 1
ATOM 752 N N . LEU A 1 100 ? -18.445 1.718 -0.591 1.00 94.56 100 LEU A N 1
ATOM 753 C CA . LEU A 1 100 ? -18.906 0.330 -0.668 1.00 94.56 100 LEU A CA 1
ATOM 754 C C . LEU A 1 100 ? -17.804 -0.657 -0.257 1.00 94.56 100 LEU A C 1
ATOM 756 O O . LEU A 1 100 ? -18.061 -1.563 0.526 1.00 94.56 100 LEU A O 1
ATOM 760 N N . ALA A 1 101 ? -16.568 -0.462 -0.721 1.00 95.12 101 ALA A N 1
ATOM 761 C CA . ALA A 1 101 ? -15.443 -1.310 -0.326 1.00 95.12 101 ALA A CA 1
ATOM 762 C C . ALA A 1 101 ? -15.238 -1.332 1.200 1.00 95.12 101 ALA A C 1
ATOM 764 O O . ALA A 1 101 ? -15.061 -2.405 1.772 1.00 95.12 101 ALA A O 1
ATOM 765 N N . LEU A 1 102 ? -15.328 -0.171 1.860 1.00 93.38 102 LEU A N 1
ATOM 766 C CA . LEU A 1 102 ? -15.230 -0.070 3.319 1.00 93.38 102 LEU A CA 1
ATOM 767 C C . LEU A 1 102 ? -16.386 -0.788 4.029 1.00 93.38 102 LEU A C 1
ATOM 769 O O . LEU A 1 102 ? -16.161 -1.520 4.987 1.00 93.38 102 LEU A O 1
ATOM 773 N N . TYR A 1 103 ? -17.613 -0.610 3.539 1.00 94.31 103 TYR A N 1
ATOM 774 C CA . TYR A 1 103 ? -18.797 -1.283 4.074 1.00 94.31 103 TYR A CA 1
ATOM 775 C C . TYR A 1 103 ? -18.665 -2.803 4.029 1.00 94.31 103 TYR A C 1
ATOM 777 O O . TYR A 1 103 ? -18.895 -3.466 5.038 1.00 94.31 103 TYR A O 1
ATOM 785 N N . HIS A 1 104 ? -18.208 -3.339 2.896 1.00 94.50 104 HIS A N 1
ATOM 786 C CA . HIS A 1 104 ? -17.957 -4.767 2.765 1.00 94.50 104 HIS A CA 1
ATOM 787 C C . HIS A 1 104 ? -16.848 -5.248 3.710 1.00 94.50 104 HIS A C 1
ATOM 789 O O . HIS A 1 104 ? -17.017 -6.266 4.372 1.00 94.50 104 HIS A O 1
ATOM 795 N N . ALA A 1 105 ? -15.744 -4.499 3.830 1.00 94.06 105 ALA A N 1
ATOM 796 C CA . ALA A 1 105 ? -14.643 -4.862 4.723 1.00 94.06 105 ALA A CA 1
ATOM 797 C C . ALA A 1 105 ? -15.084 -4.941 6.194 1.00 94.06 105 ALA A C 1
ATOM 799 O O . ALA A 1 105 ? -14.699 -5.866 6.906 1.00 94.06 105 ALA A O 1
ATOM 800 N N . ILE A 1 106 ? -15.911 -3.997 6.653 1.00 93.00 106 ILE A N 1
ATOM 801 C CA . ILE A 1 106 ? -16.451 -4.004 8.020 1.00 93.00 106 ILE A CA 1
ATOM 802 C C . ILE A 1 106 ? -17.423 -5.173 8.209 1.00 93.00 106 ILE A C 1
ATOM 804 O O . ILE A 1 106 ? -17.317 -5.885 9.207 1.00 93.00 106 ILE A O 1
ATOM 808 N N . ALA A 1 107 ? -18.318 -5.415 7.247 1.00 93.00 107 ALA A N 1
ATOM 809 C CA . ALA A 1 107 ? -19.248 -6.543 7.292 1.00 93.00 107 ALA A CA 1
ATOM 810 C C . ALA A 1 107 ? -18.516 -7.890 7.369 1.00 93.00 107 ALA A C 1
ATOM 812 O O . ALA A 1 107 ? -18.845 -8.728 8.203 1.00 93.00 107 ALA A O 1
ATOM 813 N N . GLU A 1 108 ? -17.475 -8.077 6.555 1.00 92.88 108 GLU A N 1
ATOM 814 C CA . GLU A 1 108 ? -16.648 -9.284 6.563 1.00 92.88 108 GLU A CA 1
ATOM 815 C C . GLU A 1 108 ? -15.930 -9.468 7.911 1.00 92.88 108 GLU A C 1
ATOM 817 O O . GLU A 1 108 ? -15.841 -10.581 8.429 1.00 92.88 108 GLU A O 1
ATOM 822 N N . LYS A 1 109 ? -15.435 -8.388 8.529 1.00 92.38 109 LYS A N 1
ATOM 823 C CA . LYS A 1 109 ? -14.813 -8.463 9.860 1.00 92.38 109 LYS A CA 1
ATOM 824 C C . LYS A 1 109 ? -15.824 -8.782 10.958 1.00 92.38 109 LYS A C 1
ATOM 826 O O . LYS A 1 109 ? -15.487 -9.562 11.845 1.00 92.38 109 LYS A O 1
ATOM 831 N N . ALA A 1 110 ? -17.032 -8.230 10.891 1.00 92.38 110 ALA A N 1
ATOM 832 C CA . ALA A 1 110 ? -18.098 -8.522 11.848 1.00 92.38 110 ALA A CA 1
ATOM 833 C C . ALA A 1 110 ? -18.612 -9.964 11.716 1.00 92.38 110 ALA A C 1
ATOM 835 O O . ALA A 1 110 ? -18.833 -10.624 12.725 1.00 92.38 110 ALA A O 1
ATOM 836 N N . ALA A 1 111 ? -18.706 -10.496 10.492 1.00 91.00 111 ALA A N 1
ATOM 837 C CA . ALA A 1 111 ? -19.049 -11.901 10.240 1.00 91.00 111 ALA A CA 1
ATOM 838 C C . ALA A 1 111 ? -18.028 -12.883 10.832 1.00 91.00 111 ALA A C 1
ATOM 840 O O . ALA A 1 111 ? -18.373 -14.008 11.174 1.00 91.00 111 ALA A O 1
ATOM 841 N N . ASN A 1 112 ? -16.778 -12.443 10.981 1.00 91.06 112 ASN A N 1
ATOM 842 C CA . ASN A 1 112 ? -15.707 -13.209 11.612 1.00 91.06 112 ASN A CA 1
ATOM 843 C C . ASN A 1 112 ? -15.525 -12.895 13.109 1.00 91.06 112 ASN A C 1
ATOM 845 O O . ASN A 1 112 ? -14.506 -13.297 13.667 1.00 91.06 112 ASN A O 1
ATOM 849 N N . GLU A 1 113 ? -16.441 -12.145 13.735 1.00 90.44 113 GLU A N 1
ATOM 850 C CA . GLU A 1 113 ? -16.374 -11.755 15.154 1.00 90.44 113 GLU A CA 1
ATOM 851 C C . GLU A 1 113 ? -15.108 -10.943 15.513 1.00 90.44 113 GLU A C 1
ATOM 853 O O . GLU A 1 113 ? -14.584 -11.011 16.622 1.00 90.44 113 GLU A O 1
ATOM 858 N N . LYS A 1 114 ? -14.586 -10.155 14.558 1.00 91.38 114 LYS A N 1
ATOM 859 C CA . LYS A 1 114 ? -13.352 -9.350 14.711 1.00 91.38 114 LYS A CA 1
ATOM 860 C C . LYS A 1 114 ? -13.598 -7.851 14.859 1.00 91.38 114 LYS A C 1
ATOM 862 O O . LYS A 1 114 ? -12.650 -7.070 14.775 1.00 91.38 114 LYS A O 1
ATOM 867 N N . VAL A 1 115 ? -14.851 -7.438 15.020 1.00 92.12 115 VAL A N 1
ATOM 868 C CA . VAL A 1 115 ? -15.220 -6.040 15.264 1.00 92.12 115 VAL A CA 1
ATOM 869 C C . VAL A 1 115 ? -15.603 -5.909 16.725 1.00 92.12 115 VAL A C 1
ATOM 871 O O . VAL A 1 115 ? -16.469 -6.632 17.209 1.00 92.12 115 VAL A O 1
ATOM 874 N N . PHE A 1 116 ? -14.951 -4.979 17.412 1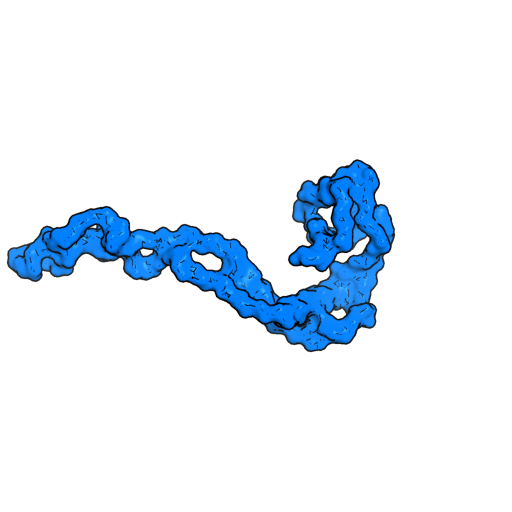.00 90.50 116 PHE A N 1
ATOM 875 C CA . PHE A 1 116 ? -15.151 -4.733 18.830 1.00 90.50 116 PHE A CA 1
ATOM 876 C C . PHE A 1 116 ? -15.565 -3.280 19.040 1.00 90.50 116 PHE A C 1
ATOM 878 O O . PHE A 1 116 ? -15.007 -2.382 18.408 1.00 90.50 116 PHE A O 1
ATOM 885 N N . VAL A 1 117 ? -16.512 -3.049 19.943 1.00 90.44 117 VAL A N 1
ATOM 886 C CA . VAL A 1 117 ? -16.938 -1.716 20.381 1.00 90.44 117 VAL A CA 1
ATOM 887 C C . VAL A 1 117 ? -16.603 -1.560 21.854 1.00 90.44 117 VAL A C 1
ATOM 889 O O . VAL A 1 117 ? -16.796 -2.473 22.652 1.00 90.44 117 VAL A O 1
ATOM 892 N N . SER A 1 118 ? -16.058 -0.403 22.206 1.00 86.81 118 SER A N 1
ATOM 893 C CA . SER A 1 118 ? -15.660 -0.055 23.565 1.00 86.81 118 SER A CA 1
ATOM 894 C C . SER A 1 118 ? -16.090 1.381 23.834 1.00 86.81 118 SER A C 1
ATOM 896 O O . SER A 1 118 ? -15.819 2.250 23.007 1.00 86.81 118 SER A O 1
ATOM 898 N N . ASP A 1 119 ? -16.705 1.634 24.989 1.00 83.62 119 ASP A N 1
ATOM 899 C CA . ASP A 1 119 ? -17.223 2.959 25.362 1.00 83.62 119 ASP A CA 1
ATOM 900 C C . ASP A 1 119 ? -16.126 4.027 25.422 1.00 83.62 119 ASP A C 1
ATOM 902 O O . ASP A 1 119 ? -16.331 5.179 25.049 1.00 83.62 119 ASP A O 1
ATOM 906 N N . SER A 1 120 ? -14.933 3.657 25.897 1.00 82.25 120 SER A N 1
ATOM 907 C CA . SER A 1 120 ? -13.790 4.564 25.940 1.00 82.25 120 SER A CA 1
ATOM 908 C C . SER A 1 120 ? -12.451 3.849 25.774 1.00 82.25 120 SER A C 1
ATOM 910 O O . SER A 1 120 ? -12.144 2.844 26.425 1.00 82.25 120 SER A O 1
ATOM 912 N N . VAL A 1 121 ? -11.609 4.432 24.921 1.00 81.50 121 VAL A N 1
ATOM 913 C CA . VAL A 1 121 ? -10.194 4.077 24.775 1.00 81.50 121 VAL A CA 1
ATOM 914 C C . VAL A 1 121 ? -9.368 5.308 25.140 1.00 81.50 121 VAL A C 1
ATOM 916 O O . VAL A 1 121 ? -9.138 6.198 24.319 1.00 81.50 121 VAL A O 1
ATOM 919 N N . VAL A 1 122 ? -8.975 5.383 26.413 1.00 81.56 122 VAL A N 1
ATOM 920 C CA . VAL A 1 122 ? -8.164 6.473 26.973 1.00 81.56 122 VAL A CA 1
ATOM 921 C C . VAL A 1 122 ? -7.016 5.877 27.779 1.00 81.56 122 VAL A C 1
ATOM 923 O O . VAL A 1 122 ? -7.221 4.967 28.587 1.00 81.56 122 VAL A O 1
ATOM 926 N N . SER A 1 123 ? -5.809 6.401 27.552 1.00 81.88 123 SER A N 1
ATOM 927 C CA . SER A 1 123 ? -4.624 6.115 28.364 1.00 81.88 123 SER A CA 1
ATOM 928 C C . SER A 1 123 ? -4.221 7.369 29.139 1.00 81.88 123 SER A C 1
ATOM 930 O O . SER A 1 123 ? -3.469 8.204 28.643 1.00 81.88 123 SER A O 1
ATOM 932 N N . GLU A 1 124 ? -4.727 7.517 30.365 1.00 81.88 124 GLU A N 1
ATOM 933 C CA . GLU A 1 124 ? -4.427 8.682 31.218 1.00 81.88 124 GLU A CA 1
ATOM 934 C C . GLU A 1 124 ? -2.948 8.756 31.626 1.00 81.88 124 GLU A C 1
ATOM 936 O O . GLU A 1 124 ? -2.394 9.845 31.824 1.00 81.88 124 GLU A O 1
ATOM 941 N N . SER A 1 125 ? -2.309 7.588 31.732 1.00 83.50 125 SER A N 1
ATOM 942 C CA . SER A 1 125 ? -0.905 7.427 32.104 1.00 83.50 125 SER A CA 1
ATOM 943 C C . SER A 1 125 ? 0.057 7.712 30.946 1.00 83.50 125 SER A C 1
ATOM 945 O O . SER A 1 125 ? 1.237 7.962 31.191 1.00 83.50 125 SER A O 1
ATOM 947 N N . GLY A 1 126 ? -0.414 7.632 29.694 1.00 85.38 126 GLY A N 1
ATOM 948 C CA . GLY A 1 126 ? 0.420 7.686 28.489 1.00 85.38 126 GLY A CA 1
ATOM 949 C C . GLY A 1 126 ? 1.401 6.515 28.348 1.00 85.38 126 GLY A C 1
ATOM 950 O O . GLY A 1 126 ? 2.333 6.581 27.547 1.00 85.38 126 GLY A O 1
ATOM 951 N N . LYS A 1 127 ? 1.241 5.442 29.135 1.00 90.12 127 LYS A N 1
ATOM 952 C CA . LYS A 1 127 ? 2.184 4.317 29.159 1.00 90.12 127 LYS A CA 1
ATOM 953 C C . LYS A 1 127 ? 1.826 3.259 28.123 1.00 90.12 127 LYS A C 1
ATOM 955 O O . LYS A 1 127 ? 0.690 2.797 28.041 1.00 90.12 127 LYS A O 1
ATOM 960 N N . THR A 1 128 ? 2.846 2.783 27.413 1.00 91.50 128 THR A N 1
ATOM 961 C CA . THR A 1 128 ? 2.737 1.679 26.445 1.00 91.50 128 THR A CA 1
ATOM 962 C C . THR A 1 128 ? 2.295 0.369 27.092 1.00 91.50 128 THR A C 1
ATOM 964 O O . THR A 1 128 ? 1.611 -0.424 26.457 1.00 91.50 128 THR A O 1
ATOM 967 N N . LYS A 1 129 ? 2.644 0.141 28.367 1.00 90.62 129 LYS A N 1
ATOM 968 C CA . LYS A 1 129 ? 2.245 -1.057 29.122 1.00 90.62 129 LYS A CA 1
ATOM 969 C C . LYS A 1 129 ? 0.724 -1.193 29.224 1.00 90.62 129 LYS A C 1
ATOM 971 O O . LYS A 1 129 ? 0.205 -2.291 29.047 1.00 90.62 129 LYS A O 1
ATOM 976 N N . ASP A 1 130 ? 0.030 -0.087 29.476 1.00 89.00 130 ASP A N 1
ATOM 977 C CA . ASP A 1 130 ? -1.422 -0.086 29.659 1.00 89.00 130 ASP A CA 1
ATOM 978 C C . ASP A 1 130 ? -2.128 -0.324 28.315 1.00 89.00 130 ASP A C 1
ATOM 980 O O . ASP A 1 130 ? -3.078 -1.101 28.234 1.00 89.00 130 ASP A O 1
ATOM 984 N N . ALA A 1 131 ? -1.598 0.262 27.234 1.00 89.00 131 ALA A N 1
ATOM 985 C CA . ALA A 1 131 ? -2.052 -0.006 25.870 1.00 89.00 131 ALA A CA 1
ATOM 986 C C . ALA A 1 131 ? -1.787 -1.461 25.439 1.00 89.00 131 ALA A C 1
ATOM 988 O O . ALA A 1 131 ? -2.668 -2.104 24.874 1.00 89.00 131 ALA A O 1
ATOM 989 N N . ALA A 1 132 ? -0.619 -2.019 25.766 1.00 90.50 132 ALA A N 1
ATOM 990 C CA . ALA A 1 132 ? -0.287 -3.410 25.465 1.00 90.50 132 ALA A CA 1
ATOM 991 C C . ALA A 1 132 ? -1.199 -4.393 26.213 1.00 90.50 132 ALA A C 1
ATOM 993 O O . ALA A 1 132 ? -1.648 -5.377 25.631 1.00 90.50 132 ALA A O 1
ATOM 994 N N . ALA A 1 133 ? -1.506 -4.120 27.486 1.00 90.12 133 ALA A N 1
ATOM 995 C CA . ALA A 1 133 ? -2.440 -4.929 28.265 1.00 90.12 133 ALA A CA 1
ATOM 996 C C . ALA A 1 133 ? -3.840 -4.948 27.630 1.00 90.12 133 ALA A C 1
ATOM 998 O O . ALA A 1 133 ? -4.443 -6.013 27.524 1.00 90.12 133 ALA A O 1
ATOM 999 N N . PHE A 1 134 ? -4.321 -3.798 27.149 1.00 88.50 134 PHE A N 1
ATOM 1000 C CA . PHE A 1 134 ? -5.593 -3.706 26.432 1.00 88.50 134 PHE A CA 1
ATOM 1001 C C . PHE A 1 134 ? -5.592 -4.499 25.120 1.00 88.50 134 PHE A C 1
ATOM 1003 O O . PHE A 1 134 ? -6.481 -5.317 24.905 1.00 88.50 134 PHE A O 1
ATOM 1010 N N . VAL A 1 135 ? -4.577 -4.310 24.268 1.00 89.75 135 VAL A N 1
ATOM 1011 C CA . VAL A 1 135 ? -4.469 -5.017 22.977 1.00 89.75 135 VAL A CA 1
ATOM 1012 C C . VAL A 1 135 ? -4.387 -6.531 23.184 1.00 89.75 135 VAL A C 1
ATOM 1014 O O . VAL A 1 135 ? -5.088 -7.284 22.513 1.00 89.75 135 VAL A O 1
ATOM 1017 N N . ASN A 1 136 ? -3.594 -6.983 24.157 1.00 89.69 136 ASN A N 1
ATOM 1018 C CA . ASN A 1 136 ? -3.473 -8.405 24.483 1.00 89.69 136 ASN A CA 1
ATOM 1019 C C . ASN A 1 136 ? -4.777 -8.987 25.051 1.00 89.69 136 ASN A C 1
ATOM 1021 O O . ASN A 1 136 ? -5.079 -10.152 24.800 1.00 89.69 136 ASN A O 1
ATOM 1025 N N . GLY A 1 137 ? -5.568 -8.184 25.771 1.00 88.06 137 GLY A N 1
ATOM 1026 C CA . GLY A 1 137 ? -6.879 -8.582 26.290 1.00 88.06 137 GLY A CA 1
ATOM 1027 C C . GLY A 1 137 ? -7.907 -8.913 25.202 1.00 88.06 137 GLY A C 1
ATOM 1028 O O . GLY A 1 137 ? -8.821 -9.690 25.457 1.00 88.06 137 GLY A O 1
ATOM 1029 N N . LEU A 1 138 ? -7.739 -8.388 23.982 1.00 87.31 138 LEU A N 1
ATOM 1030 C CA . LEU A 1 138 ? -8.615 -8.681 22.838 1.00 87.31 138 LEU A CA 1
ATOM 1031 C C . LEU A 1 138 ? -8.328 -10.046 22.187 1.00 87.31 138 LEU A C 1
ATOM 1033 O O . LEU A 1 138 ? -9.126 -10.519 21.378 1.00 87.31 138 LEU A O 1
ATOM 1037 N N . GLY A 1 139 ? -7.181 -10.669 22.484 1.00 88.25 139 GLY A N 1
ATOM 1038 C CA . GLY A 1 139 ? -6.802 -11.972 21.926 1.00 88.25 139 GLY A CA 1
ATOM 1039 C C . GLY A 1 139 ? -6.570 -11.981 20.408 1.00 88.25 139 GLY A C 1
ATOM 1040 O O . GLY A 1 139 ? -6.603 -13.044 19.791 1.00 88.25 139 GLY A O 1
ATOM 1041 N N . GLN A 1 140 ? -6.349 -10.818 19.786 1.00 89.12 140 GLN A N 1
ATOM 1042 C CA . GLN A 1 140 ? -6.095 -10.687 18.347 1.00 89.12 140 GLN A CA 1
ATOM 1043 C C . GLN A 1 140 ? -4.612 -10.439 18.060 1.00 89.12 140 GLN A C 1
ATOM 1045 O O . GLN A 1 140 ? -3.901 -9.841 18.865 1.00 89.12 140 GLN A O 1
ATOM 1050 N N . ARG A 1 141 ? -4.146 -10.881 16.882 1.00 89.75 141 ARG A N 1
ATOM 1051 C CA . ARG A 1 141 ? -2.749 -10.689 16.461 1.00 89.75 141 ARG A CA 1
ATOM 1052 C C . ARG A 1 141 ? -2.423 -9.220 16.206 1.00 89.75 141 ARG A C 1
ATOM 1054 O O . ARG A 1 141 ? -1.443 -8.735 16.749 1.00 89.75 141 ARG A O 1
ATOM 1061 N N . ASP A 1 142 ? -3.241 -8.561 15.385 1.00 93.00 142 ASP A N 1
ATOM 1062 C CA . ASP A 1 142 ? -3.103 -7.151 15.016 1.00 93.00 142 ASP A CA 1
ATOM 1063 C C . ASP A 1 142 ? -4.431 -6.430 15.258 1.00 93.00 142 ASP A C 1
ATOM 1065 O O . ASP A 1 142 ? -5.496 -6.979 14.953 1.00 93.00 142 ASP A O 1
ATOM 1069 N N . VAL A 1 143 ? -4.374 -5.202 15.772 1.00 93.25 143 VAL A N 1
ATOM 1070 C CA . VAL A 1 143 ? -5.557 -4.416 16.146 1.00 93.25 143 VAL A CA 1
ATOM 1071 C C . VAL A 1 143 ? -5.498 -3.021 15.527 1.00 93.25 143 VAL A C 1
ATOM 1073 O O . VAL A 1 143 ? -4.519 -2.296 15.677 1.00 93.25 143 VAL A O 1
ATOM 1076 N N . LEU A 1 144 ? -6.579 -2.624 14.859 1.00 93.56 144 LEU A N 1
ATOM 1077 C CA . LEU A 1 144 ? -6.807 -1.239 14.454 1.00 93.56 144 LEU A CA 1
ATOM 1078 C C . LEU A 1 144 ? -7.740 -0.590 15.478 1.00 93.56 144 LEU A C 1
ATOM 1080 O O . LEU A 1 144 ? -8.884 -1.013 15.626 1.00 93.56 144 LEU A O 1
ATOM 1084 N N . VAL A 1 145 ? -7.248 0.426 16.177 1.00 91.88 145 VAL A N 1
ATOM 1085 C CA . VAL A 1 145 ? -8.024 1.233 17.116 1.00 91.88 145 VAL A CA 1
ATOM 1086 C C . VAL A 1 145 ? -8.480 2.489 16.387 1.00 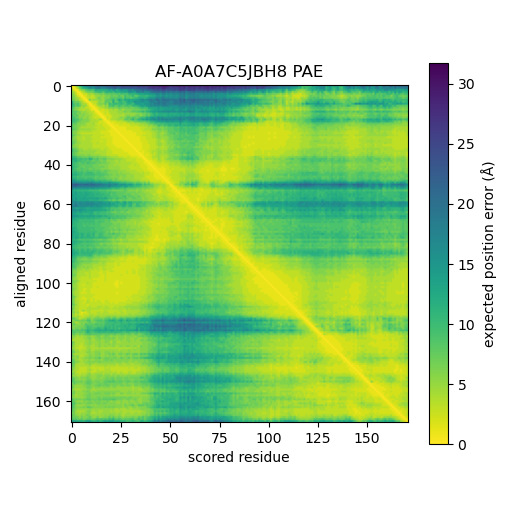91.88 145 VAL A C 1
ATOM 1088 O O . VAL A 1 145 ? -7.657 3.256 15.890 1.00 91.88 145 VAL A O 1
ATOM 1091 N N . VAL A 1 146 ? -9.791 2.701 16.335 1.00 92.31 146 VAL A N 1
ATOM 1092 C CA . VAL A 1 146 ? -10.392 3.896 15.735 1.00 92.31 146 VAL A CA 1
ATOM 1093 C C . VAL A 1 146 ? -10.981 4.747 16.850 1.00 92.31 146 VAL A C 1
ATOM 1095 O O . VAL A 1 146 ? -11.748 4.245 17.671 1.00 92.31 146 VAL A O 1
ATOM 1098 N N . LYS A 1 147 ? -10.611 6.028 16.894 1.00 90.38 147 LYS A N 1
ATOM 1099 C CA . LYS A 1 147 ? -11.112 6.998 17.877 1.00 90.38 147 LYS A CA 1
ATOM 1100 C C . LYS A 1 147 ? -11.557 8.271 17.158 1.00 90.38 147 LYS A C 1
ATOM 1102 O O . LYS A 1 147 ? -10.952 8.653 16.167 1.00 90.38 147 LYS A O 1
ATOM 1107 N N . GLU A 1 148 ? -12.603 8.939 17.641 1.00 88.81 148 GLU A N 1
ATOM 1108 C CA . GLU A 1 148 ? -13.058 10.202 17.029 1.00 88.81 148 GLU A CA 1
ATOM 1109 C C . GLU A 1 148 ? -12.033 11.329 17.183 1.00 88.81 148 GLU A C 1
ATOM 1111 O O . GLU A 1 148 ? -11.746 12.035 16.224 1.00 88.81 148 GLU A O 1
ATOM 1116 N N . MET A 1 149 ? -11.473 11.475 18.386 1.00 88.56 149 MET A N 1
ATOM 1117 C CA . MET A 1 149 ? -10.453 12.471 18.701 1.00 88.56 149 MET A CA 1
ATOM 1118 C C . MET A 1 149 ? -9.307 11.801 19.449 1.00 88.56 149 MET A C 1
ATOM 1120 O O . MET A 1 149 ? -9.488 11.275 20.557 1.00 88.56 149 MET A O 1
ATOM 1124 N N . ILE A 1 150 ? -8.119 11.796 18.851 1.00 89.00 150 ILE A N 1
ATOM 1125 C CA . ILE A 1 150 ? -6.931 11.241 19.491 1.00 89.00 150 ILE A CA 1
ATOM 1126 C C . ILE A 1 150 ? -6.394 12.247 20.514 1.00 89.00 150 ILE A C 1
ATOM 1128 O O . ILE A 1 150 ? -6.239 13.427 20.234 1.00 89.00 150 ILE A O 1
ATOM 1132 N N . ASP A 1 151 ? -6.128 11.754 21.724 1.00 90.19 151 ASP A N 1
ATOM 1133 C CA . ASP A 1 151 ? -5.444 12.526 22.767 1.00 90.19 151 ASP A CA 1
ATOM 1134 C C . ASP A 1 151 ? -3.947 12.197 22.724 1.00 90.19 151 ASP A C 1
ATOM 1136 O O . ASP A 1 151 ? -3.591 11.037 22.492 1.00 90.19 151 ASP A O 1
ATOM 1140 N N . ASP A 1 152 ? -3.075 13.168 22.997 1.00 90.25 152 ASP A N 1
ATOM 1141 C CA . ASP A 1 152 ? -1.616 13.035 22.873 1.00 90.25 152 ASP A CA 1
ATOM 1142 C C . ASP A 1 152 ? -1.076 11.865 23.693 1.00 90.25 152 ASP A C 1
ATOM 1144 O O . ASP A 1 152 ? -0.271 11.058 23.222 1.00 90.25 152 ASP A O 1
ATOM 1148 N N . LYS A 1 153 ? -1.559 11.718 24.930 1.00 91.19 153 LYS A N 1
ATOM 1149 C CA . LYS A 1 153 ? -1.149 10.615 25.807 1.00 91.19 153 LYS A CA 1
ATOM 1150 C C . LYS A 1 153 ? -1.549 9.263 25.236 1.00 91.19 153 LYS A C 1
ATOM 1152 O O . LYS A 1 153 ? -0.785 8.301 25.303 1.00 91.19 153 LYS A O 1
ATOM 1157 N N . THR A 1 154 ? -2.739 9.197 24.646 1.00 89.94 154 THR A N 1
ATOM 1158 C CA . THR A 1 154 ? -3.235 7.983 23.999 1.00 89.94 154 THR A CA 1
ATOM 1159 C C . THR A 1 154 ? -2.401 7.688 22.752 1.00 89.94 154 THR A C 1
ATOM 1161 O O . THR A 1 154 ? -1.911 6.573 22.605 1.00 89.94 154 THR A O 1
ATOM 1164 N N . PHE A 1 155 ? -2.125 8.686 21.913 1.00 91.31 155 PHE A N 1
ATOM 1165 C CA . PHE A 1 155 ? -1.254 8.531 20.750 1.00 91.31 155 PHE A CA 1
ATOM 1166 C C . PHE A 1 155 ? 0.127 7.985 21.126 1.00 91.31 155 PHE A C 1
ATOM 1168 O O . PHE A 1 155 ? 0.576 6.979 20.574 1.00 91.31 155 PHE A O 1
ATOM 1175 N N . LEU A 1 156 ? 0.782 8.594 22.119 1.00 90.62 156 LEU A N 1
ATOM 1176 C CA . LEU A 1 156 ? 2.102 8.175 22.590 1.00 90.62 156 LEU A CA 1
ATOM 1177 C C . LEU A 1 156 ? 2.102 6.748 23.154 1.00 90.62 156 LEU A C 1
ATOM 1179 O O . LEU A 1 156 ? 3.074 6.018 22.948 1.00 90.62 156 LEU A O 1
ATOM 1183 N N . ALA A 1 157 ? 1.017 6.333 23.812 1.00 91.75 157 ALA A N 1
ATOM 1184 C CA . ALA A 1 157 ? 0.882 4.985 24.352 1.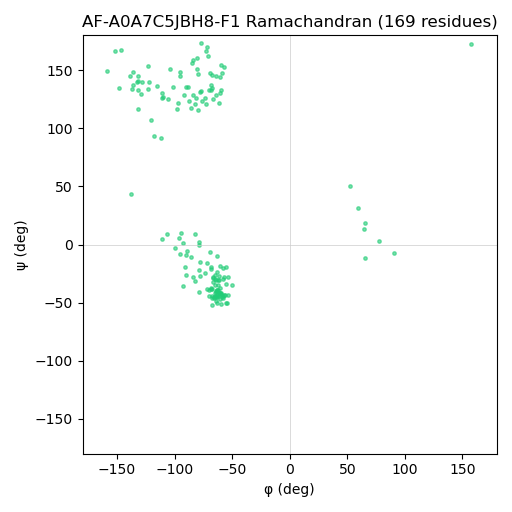00 91.75 157 ALA A CA 1
ATOM 1185 C C . ALA A 1 157 ? 0.790 3.906 23.254 1.00 91.75 157 ALA A C 1
ATOM 1187 O O . ALA A 1 157 ? 1.378 2.837 23.414 1.00 91.75 157 ALA A O 1
ATOM 1188 N N . PHE A 1 158 ? 0.091 4.177 22.144 1.00 91.31 158 PHE A N 1
ATOM 1189 C CA . PHE A 1 158 ? -0.117 3.205 21.058 1.00 91.31 158 PHE A CA 1
ATOM 1190 C C . PHE A 1 158 ? 0.967 3.247 19.968 1.00 91.31 158 PHE A C 1
ATOM 1192 O O . PHE A 1 158 ? 1.249 2.221 19.355 1.00 91.31 158 PHE A O 1
ATOM 1199 N N . ARG A 1 159 ? 1.642 4.387 19.755 1.00 90.81 159 ARG A N 1
ATOM 1200 C CA . ARG A 1 159 ? 2.600 4.592 18.647 1.00 90.81 159 ARG A CA 1
ATOM 1201 C C . ARG A 1 159 ? 3.732 3.560 18.574 1.00 90.81 159 ARG A C 1
ATOM 1203 O O . ARG A 1 159 ? 4.213 3.263 17.488 1.00 90.81 159 ARG A O 1
ATOM 1210 N N . ASN A 1 160 ? 4.208 3.067 19.719 1.00 91.31 160 ASN A N 1
ATOM 1211 C CA . ASN A 1 160 ? 5.356 2.150 19.775 1.00 91.31 160 ASN A CA 1
ATOM 1212 C C . ASN A 1 160 ? 4.967 0.661 19.679 1.00 91.31 160 ASN A C 1
ATOM 1214 O O . ASN A 1 160 ? 5.841 -0.205 19.664 1.00 91.31 160 ASN A O 1
ATOM 1218 N N . LEU A 1 161 ? 3.673 0.341 19.671 1.00 91.62 161 LEU A N 1
ATOM 1219 C CA . LEU A 1 161 ? 3.195 -1.036 19.609 1.00 91.62 161 LEU A CA 1
ATOM 1220 C C . LEU A 1 161 ? 3.126 -1.491 18.148 1.00 91.62 161 LEU A C 1
ATOM 1222 O O . LEU A 1 161 ? 2.361 -0.955 17.357 1.00 91.62 161 LEU A O 1
ATOM 1226 N N . GLN A 1 162 ? 3.915 -2.505 17.786 1.00 90.75 162 GLN A N 1
ATOM 1227 C CA . GLN A 1 162 ? 4.002 -2.995 16.401 1.00 90.75 162 GLN A CA 1
ATOM 1228 C C . GLN A 1 162 ? 2.705 -3.638 15.898 1.00 90.75 162 GLN A C 1
ATOM 1230 O O . GLN A 1 162 ? 2.432 -3.634 14.702 1.00 90.75 162 GLN A O 1
ATOM 1235 N N . ASN A 1 163 ? 1.926 -4.211 16.812 1.00 91.75 163 ASN A N 1
ATOM 1236 C CA . ASN A 1 163 ? 0.699 -4.944 16.527 1.00 91.75 163 ASN A CA 1
ATOM 1237 C C . ASN A 1 163 ? -0.567 -4.088 16.668 1.00 91.75 163 ASN A C 1
ATOM 1239 O O . ASN A 1 163 ? -1.673 -4.618 16.570 1.00 91.75 163 ASN A O 1
ATOM 1243 N N . SER A 1 164 ? -0.436 -2.783 16.914 1.00 92.75 164 SER A N 1
ATOM 1244 C CA . SER A 1 164 ? -1.589 -1.893 16.995 1.00 92.75 164 SER A CA 1
ATOM 1245 C C . SER A 1 164 ? -1.387 -0.632 16.178 1.00 92.75 164 SER A C 1
ATOM 1247 O O . SER A 1 164 ? -0.317 -0.032 16.212 1.00 92.75 164 SER A O 1
ATOM 1249 N N . TYR A 1 165 ? -2.441 -0.195 15.505 1.00 92.44 165 TYR A N 1
ATOM 1250 C CA . TYR A 1 165 ? -2.461 1.077 14.799 1.00 92.44 165 TYR A CA 1
ATOM 1251 C C . TYR A 1 165 ? -3.619 1.924 15.320 1.00 92.44 165 TYR A C 1
ATOM 1253 O O . TYR A 1 165 ? -4.715 1.399 15.509 1.00 92.44 165 TYR A O 1
ATOM 1261 N N . LEU A 1 166 ? -3.370 3.204 15.596 1.00 91.88 166 LEU A N 1
ATOM 1262 C CA . LEU A 1 166 ? -4.370 4.151 16.095 1.00 91.88 166 LEU A CA 1
ATOM 1263 C C . LEU A 1 166 ? -4.669 5.172 14.998 1.00 91.88 166 LEU A C 1
ATOM 1265 O O . LEU A 1 166 ? -3.737 5.789 14.488 1.00 91.88 166 LEU A O 1
ATOM 1269 N N . VAL A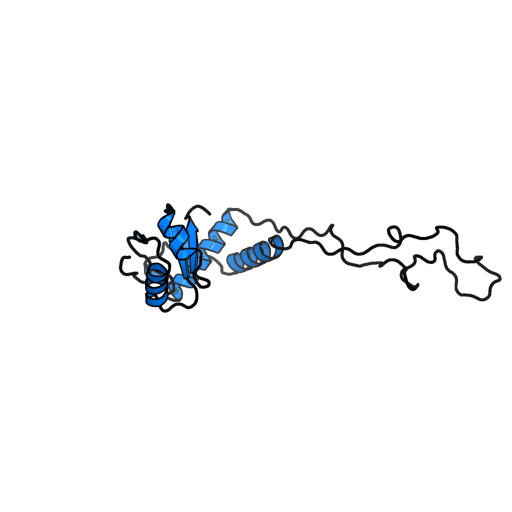 1 167 ? -5.947 5.328 14.658 1.00 93.38 167 VAL A N 1
ATOM 1270 C CA . VAL A 1 167 ? -6.419 6.164 13.542 1.00 93.38 167 VAL A CA 1
ATOM 1271 C C . VAL A 1 167 ? -7.633 6.980 13.971 1.00 93.38 167 VAL A C 1
ATOM 1273 O O . VAL A 1 167 ? -8.428 6.538 14.810 1.00 93.38 167 VAL A O 1
ATOM 1276 N N . GLU A 1 168 ? -7.778 8.171 13.396 1.00 92.12 168 GLU A N 1
ATOM 1277 C CA . GLU A 1 168 ? -8.974 8.995 13.574 1.00 92.12 168 GLU A CA 1
ATOM 1278 C C . GLU A 1 168 ? -10.114 8.544 12.660 1.00 92.12 168 GLU A C 1
ATOM 1280 O O . GLU A 1 168 ? -9.898 8.076 11.548 1.00 92.12 168 GLU A O 1
ATOM 1285 N N . ALA A 1 169 ? -11.365 8.744 13.073 1.00 89.00 169 ALA A N 1
ATOM 1286 C CA . ALA A 1 169 ? -12.520 8.371 12.246 1.00 89.00 169 ALA A CA 1
ATOM 1287 C C . ALA A 1 169 ? -12.581 9.089 10.874 1.00 89.00 169 ALA A C 1
ATOM 1289 O O . ALA A 1 169 ? -13.294 8.640 9.976 1.00 89.00 169 ALA A O 1
ATOM 1290 N N . ASN A 1 170 ? -11.857 10.203 10.721 1.00 87.25 170 ASN A N 1
ATOM 1291 C CA . ASN A 1 170 ? -11.869 11.049 9.526 1.00 87.25 170 ASN A CA 1
ATOM 1292 C C . ASN A 1 170 ? -10.750 10.744 8.514 1.00 87.25 170 ASN A C 1
ATOM 1294 O O . ASN A 1 170 ? -10.763 11.322 7.424 1.00 87.25 170 ASN A O 1
ATOM 1298 N N . GLU A 1 171 ? -9.791 9.890 8.870 1.00 71.56 171 GLU A N 1
ATOM 1299 C CA . GLU A 1 171 ? -8.608 9.559 8.058 1.00 71.56 171 GLU A CA 1
ATOM 1300 C C . GLU A 1 171 ? -8.903 8.458 7.015 1.00 71.56 171 GLU A C 1
ATOM 1302 O O . GLU A 1 171 ? -8.528 8.631 5.826 1.00 71.56 171 GLU A O 1
#